Protein AF-A0ABD4KVD5-F1 (afdb_monomer_lite)

pLDDT: mean 75.32, std 21.16, range [36.69, 98.0]

Secondary structure (DSSP, 8-state):
-HHHHHHHHHHHHH---------------------SSPPPPHHHHHHHHHHH-HHHHHHTTEEE-GGG-EEETTT--EEE-TTHHHHHHHHHHHH-TT-----

Organism: Vibrio anguillarum (NCBI:txid55601)

Sequence (103 aa):
LLAEVNRLRADLINAEVPIQLYNKGVPSSESVALPEKVIYTGSEINALKSAIEPNYLKLKGLIIGQHGRIEDLNNGEVVFKPGFVQAIEKTLDVYGEDDQWPI

InterPro domains:
  IPR048061 GmtX-like [NF040692] (3-93)

Foldseek 3Di:
DVVVVVVVVVCVVPPPPPPPPPPPPDPPPPPVPPPDADADDPVRLVVLCLVQPQVNQVVVQWHQDPQRFIARNPPRHTPGDRCSNVVSVVSCVSHPPPDDDDD

Structure (mmCIF, N/CA/C/O backbone):
data_AF-A0ABD4KVD5-F1
#
_entry.id   AF-A0ABD4KVD5-F1
#
loop_
_atom_site.group_PDB
_atom_site.id
_atom_site.type_symbol
_atom_site.label_atom_id
_atom_site.label_alt_id
_atom_site.label_comp_id
_atom_site.label_asym_id
_atom_site.label_entity_id
_atom_site.label_seq_id
_atom_site.pdbx_PDB_ins_code
_atom_site.Cartn_x
_atom_site.Cartn_y
_atom_site.Cartn_z
_atom_site.occupancy
_atom_site.B_iso_or_equiv
_atom_site.auth_seq_id
_atom_site.auth_comp_id
_atom_site.auth_asym_id
_atom_site.auth_atom_id
_atom_site.pdbx_PDB_model_num
ATOM 1 N N . LEU A 1 1 ? 5.894 -73.246 -15.976 1.00 61.47 1 LEU A N 1
ATOM 2 C CA . LEU A 1 1 ? 6.767 -72.410 -15.116 1.00 61.47 1 LEU A CA 1
ATOM 3 C C . LEU A 1 1 ? 7.976 -71.858 -15.880 1.00 61.47 1 LEU A C 1
ATOM 5 O O . LEU A 1 1 ? 8.077 -70.646 -15.960 1.00 61.47 1 LEU A O 1
ATOM 9 N N . LEU A 1 2 ? 8.824 -72.676 -16.526 1.00 55.78 2 LEU A N 1
ATOM 10 C CA . LEU A 1 2 ? 9.979 -72.162 -17.301 1.00 55.78 2 LEU A CA 1
ATOM 11 C C . LEU A 1 2 ? 9.592 -71.310 -18.533 1.00 55.78 2 LEU A C 1
ATOM 13 O O . LEU A 1 2 ? 10.240 -70.311 -18.828 1.00 55.78 2 LEU A O 1
ATOM 17 N N . ALA A 1 3 ? 8.515 -71.683 -19.232 1.00 58.69 3 ALA A N 1
ATOM 18 C CA . ALA A 1 3 ? 8.030 -70.955 -20.410 1.00 58.69 3 ALA A CA 1
ATOM 19 C C . ALA A 1 3 ? 7.473 -69.557 -20.074 1.00 58.69 3 ALA A C 1
ATOM 21 O O . ALA A 1 3 ? 7.622 -68.633 -20.867 1.00 58.69 3 ALA A O 1
ATOM 22 N N . GLU A 1 4 ? 6.898 -69.393 -18.878 1.00 56.47 4 GLU A N 1
ATOM 23 C CA . GLU A 1 4 ? 6.340 -68.121 -18.398 1.00 56.47 4 GLU A CA 1
ATOM 24 C C . GLU A 1 4 ? 7.455 -67.110 -18.101 1.00 56.47 4 GLU A C 1
ATOM 26 O O . GLU A 1 4 ? 7.393 -65.954 -18.510 1.00 56.47 4 GLU A O 1
ATOM 31 N N . VAL A 1 5 ? 8.539 -67.579 -17.470 1.00 59.94 5 VAL A N 1
ATOM 32 C CA . VAL A 1 5 ? 9.728 -66.763 -17.173 1.00 59.94 5 VAL A CA 1
ATOM 33 C C . VAL A 1 5 ? 10.419 -66.295 -18.458 1.00 59.94 5 VAL A C 1
ATOM 35 O O . VAL A 1 5 ? 10.892 -65.161 -18.527 1.00 59.94 5 VAL A O 1
ATOM 38 N N . ASN A 1 6 ? 10.444 -67.136 -19.496 1.00 59.41 6 ASN A N 1
ATOM 39 C CA . ASN A 1 6 ? 11.032 -66.769 -20.786 1.00 59.41 6 ASN A CA 1
ATOM 40 C C . ASN A 1 6 ? 10.163 -65.778 -21.575 1.00 59.41 6 ASN A C 1
ATOM 42 O O . ASN A 1 6 ? 10.713 -64.903 -22.239 1.00 59.41 6 ASN A O 1
ATOM 46 N N . ARG A 1 7 ? 8.830 -65.862 -21.462 1.00 59.09 7 ARG A N 1
ATOM 47 C CA . ARG A 1 7 ? 7.904 -64.883 -22.055 1.00 59.09 7 ARG A CA 1
ATOM 48 C C . ARG A 1 7 ? 8.037 -63.504 -21.413 1.00 59.09 7 ARG A C 1
ATOM 50 O O . ARG A 1 7 ? 8.236 -62.528 -22.124 1.00 59.09 7 ARG A O 1
ATOM 57 N N . LEU A 1 8 ? 8.060 -63.445 -20.080 1.00 60.00 8 LEU A N 1
ATOM 58 C CA . LEU A 1 8 ? 8.236 -62.193 -19.334 1.00 60.00 8 LEU A CA 1
ATOM 59 C C . LEU A 1 8 ? 9.569 -61.498 -19.662 1.00 60.00 8 LEU A C 1
ATOM 61 O O . LEU A 1 8 ? 9.623 -60.275 -19.749 1.00 60.00 8 LEU A O 1
ATOM 65 N N . ARG A 1 9 ? 10.647 -62.264 -19.895 1.00 59.12 9 ARG A N 1
ATOM 66 C CA . ARG A 1 9 ? 11.927 -61.699 -20.359 1.00 59.12 9 ARG A CA 1
ATOM 67 C C . ARG A 1 9 ? 11.848 -61.120 -21.771 1.00 59.12 9 ARG A C 1
ATOM 69 O O . ARG A 1 9 ? 12.475 -60.097 -22.017 1.00 59.12 9 ARG A O 1
ATOM 76 N N . ALA A 1 10 ? 11.118 -61.761 -22.682 1.00 59.28 10 ALA A N 1
ATOM 77 C CA . ALA A 1 10 ? 10.959 -61.271 -24.050 1.00 59.28 10 ALA A CA 1
ATOM 78 C C . ALA A 1 10 ? 10.124 -59.978 -24.099 1.00 59.28 10 ALA A C 1
ATOM 80 O O . ALA A 1 10 ? 10.480 -59.051 -24.825 1.00 59.28 10 ALA A O 1
ATOM 81 N N . ASP A 1 11 ? 9.084 -59.881 -23.268 1.00 59.94 11 ASP A N 1
ATOM 82 C CA . ASP A 1 11 ? 8.247 -58.681 -23.170 1.00 59.94 11 ASP A CA 1
ATOM 83 C C . ASP A 1 11 ? 9.010 -57.496 -22.547 1.00 59.94 11 ASP A C 1
ATOM 85 O O . ASP A 1 11 ? 8.833 -56.365 -22.987 1.00 59.94 11 ASP A O 1
ATOM 89 N N . LEU A 1 12 ? 9.934 -57.734 -21.600 1.00 59.03 12 LEU A N 1
ATOM 90 C CA . LEU A 1 12 ? 10.815 -56.683 -21.059 1.00 59.03 12 LEU A CA 1
ATOM 91 C C . LEU A 1 12 ? 11.829 -56.135 -22.078 1.00 59.03 12 LEU A C 1
ATOM 93 O O . LEU A 1 12 ? 12.252 -54.992 -21.942 1.00 59.03 12 LEU A O 1
ATOM 97 N N . ILE A 1 13 ? 12.256 -56.944 -23.053 1.00 58.84 13 ILE A N 1
ATOM 98 C CA . ILE A 1 13 ? 13.236 -56.528 -24.072 1.00 58.84 13 ILE A CA 1
ATOM 99 C C . ILE A 1 13 ? 12.557 -55.727 -25.191 1.00 58.84 13 ILE A C 1
ATOM 101 O O . ILE A 1 13 ? 13.155 -54.795 -25.718 1.00 58.84 13 ILE A O 1
ATOM 105 N N . ASN A 1 14 ? 11.312 -56.073 -25.534 1.00 58.78 14 ASN A N 1
ATOM 106 C CA . ASN A 1 14 ? 10.538 -55.411 -26.591 1.00 58.78 14 ASN A CA 1
ATOM 107 C C . ASN A 1 14 ? 9.680 -54.244 -26.094 1.00 58.78 14 ASN A C 1
ATOM 109 O O . ASN A 1 14 ? 9.118 -53.511 -26.907 1.00 58.78 14 ASN A O 1
ATOM 113 N N . ALA A 1 15 ? 9.543 -54.066 -24.780 1.00 57.09 15 ALA A N 1
ATOM 114 C CA . ALA A 1 15 ? 8.941 -52.869 -24.231 1.00 57.09 15 ALA A CA 1
ATOM 115 C C . ALA A 1 15 ? 9.909 -51.701 -24.461 1.00 57.09 15 ALA A C 1
ATOM 117 O O . ALA A 1 15 ? 10.780 -51.423 -23.639 1.00 57.09 15 ALA A O 1
ATOM 118 N N . GLU A 1 16 ? 9.742 -51.012 -25.592 1.00 56.59 16 GLU A N 1
ATOM 119 C CA . GLU A 1 16 ? 10.208 -49.644 -25.821 1.00 56.59 16 GLU A CA 1
ATOM 120 C C . GLU A 1 16 ? 9.528 -48.713 -24.805 1.00 56.59 16 GLU A C 1
ATOM 122 O O . GLU A 1 16 ? 8.684 -47.881 -25.126 1.00 56.59 16 GLU A O 1
ATOM 127 N N . VAL A 1 17 ? 9.856 -48.879 -23.527 1.00 55.22 17 VAL A N 1
ATOM 128 C CA . VAL A 1 17 ? 9.633 -47.847 -22.534 1.00 55.22 17 VAL A CA 1
ATOM 129 C C . VAL A 1 17 ? 10.786 -46.882 -22.756 1.00 55.22 17 VAL A C 1
ATOM 131 O O . VAL A 1 17 ? 11.932 -47.272 -22.513 1.00 55.22 17 VAL A O 1
ATOM 134 N N . PRO A 1 18 ? 10.551 -45.654 -23.247 1.00 45.38 18 PRO A N 1
ATOM 135 C CA . PRO A 1 18 ? 11.605 -44.663 -23.288 1.00 45.38 18 PRO A CA 1
ATOM 136 C C . PRO A 1 18 ? 12.080 -44.473 -21.851 1.00 45.38 18 PRO A C 1
ATOM 138 O O . PRO A 1 18 ? 11.386 -43.890 -21.016 1.00 45.38 18 PRO A O 1
ATOM 141 N N . ILE A 1 19 ? 13.255 -45.020 -21.544 1.00 48.41 19 ILE A N 1
ATOM 142 C CA . ILE A 1 19 ? 13.961 -44.697 -20.318 1.00 48.41 19 ILE A CA 1
ATOM 143 C C . ILE A 1 19 ? 14.263 -43.213 -20.466 1.00 48.41 19 ILE A C 1
ATOM 145 O O . ILE A 1 19 ? 15.174 -42.828 -21.199 1.00 48.41 19 ILE A O 1
ATOM 1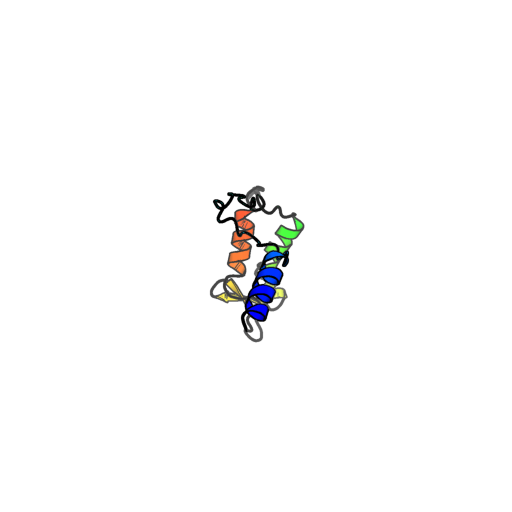49 N N . GLN A 1 20 ? 13.467 -42.370 -19.810 1.00 52.81 20 GLN A N 1
ATOM 150 C CA . GLN A 1 20 ? 13.871 -41.001 -19.557 1.00 52.81 20 GLN A CA 1
ATOM 151 C C . GLN A 1 20 ? 15.080 -41.101 -18.634 1.00 52.81 20 GLN A C 1
ATOM 153 O O . GLN A 1 20 ? 14.954 -41.155 -17.410 1.00 52.81 20 GLN A O 1
ATOM 158 N N . LEU A 1 21 ? 16.265 -41.212 -19.237 1.00 44.22 21 LEU A N 1
ATOM 159 C CA . LEU A 1 21 ? 17.505 -40.924 -18.554 1.00 44.22 21 LEU A CA 1
ATOM 160 C C . LEU A 1 21 ? 17.368 -39.476 -18.095 1.00 44.22 21 LEU A C 1
ATOM 162 O O . LEU A 1 21 ? 17.580 -38.545 -18.869 1.00 44.22 21 LEU A O 1
ATOM 166 N N . TYR A 1 22 ? 17.007 -39.291 -16.826 1.00 41.06 22 TYR A N 1
ATOM 167 C CA . TYR A 1 22 ? 17.363 -38.085 -16.106 1.00 41.06 22 TYR A CA 1
ATOM 168 C C . TYR A 1 22 ? 18.881 -38.037 -16.132 1.00 41.06 22 TYR A C 1
ATOM 170 O O . TYR 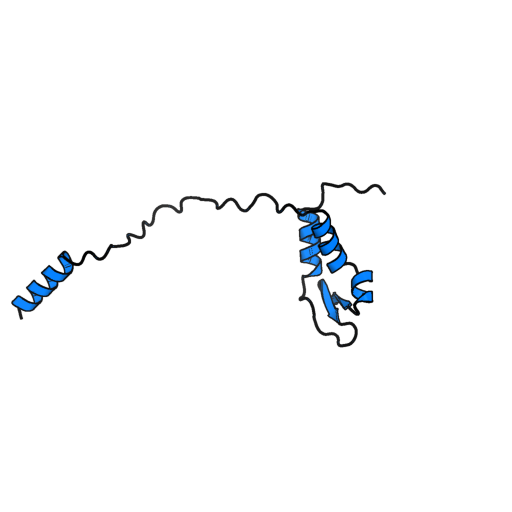A 1 22 ? 19.569 -38.613 -15.287 1.00 41.06 22 TYR A O 1
ATOM 178 N N . ASN A 1 23 ? 19.401 -37.393 -17.172 1.00 43.97 23 ASN A N 1
ATOM 179 C CA . ASN A 1 23 ? 20.772 -36.967 -17.220 1.00 43.97 23 ASN A CA 1
ATOM 180 C C . ASN A 1 23 ? 20.931 -36.099 -15.975 1.00 43.97 23 ASN A C 1
ATOM 182 O O . ASN A 1 23 ? 20.456 -34.967 -15.925 1.00 43.97 23 ASN A O 1
ATOM 186 N N . LYS A 1 24 ? 21.615 -36.627 -14.958 1.00 46.19 24 LYS A N 1
ATOM 187 C CA . LYS A 1 24 ? 22.233 -35.826 -13.901 1.00 46.19 24 LYS A CA 1
ATOM 188 C C . LYS A 1 24 ? 23.436 -35.100 -14.517 1.00 46.19 24 LYS A C 1
ATOM 190 O O . LYS A 1 24 ? 24.562 -35.205 -14.044 1.00 46.19 24 LYS A O 1
ATOM 195 N N . GLY A 1 25 ? 23.185 -34.445 -15.650 1.00 40.88 25 GLY A N 1
ATOM 196 C CA . GLY A 1 25 ? 24.051 -33.451 -16.222 1.00 40.88 25 GLY A CA 1
ATOM 197 C C . GLY A 1 25 ? 24.069 -32.310 -15.228 1.00 40.88 25 GLY A C 1
ATOM 198 O O . GLY A 1 25 ? 23.033 -31.946 -14.670 1.00 40.88 25 GLY A O 1
ATOM 199 N N . VAL A 1 26 ? 25.280 -31.838 -14.957 1.00 53.16 26 VAL A N 1
ATOM 200 C CA . VAL A 1 26 ? 25.595 -30.513 -14.423 1.00 53.16 26 VAL A CA 1
ATOM 201 C C . VAL A 1 26 ? 24.407 -29.581 -14.654 1.00 53.16 26 VAL A C 1
ATOM 203 O O . VAL A 1 26 ? 23.976 -29.525 -15.807 1.00 53.16 26 VAL A O 1
ATOM 206 N N . PRO A 1 27 ? 23.853 -28.902 -13.629 1.00 46.03 27 PRO A N 1
ATOM 207 C CA . PRO A 1 27 ? 22.819 -27.918 -13.887 1.00 46.03 27 PRO A CA 1
ATOM 208 C C . PRO A 1 27 ? 23.438 -26.957 -14.887 1.00 46.03 27 PRO A C 1
ATOM 210 O O . PRO A 1 27 ? 24.392 -26.248 -14.565 1.00 46.03 27 PRO A O 1
ATOM 213 N N . SER A 1 28 ? 22.991 -27.043 -16.138 1.00 49.66 28 SER A N 1
ATOM 214 C CA . SER A 1 28 ? 23.298 -26.049 -17.133 1.00 49.66 28 SER A CA 1
ATOM 215 C C . SER A 1 28 ? 22.812 -24.782 -16.477 1.00 49.66 28 SER A C 1
ATOM 217 O O . SER A 1 28 ? 21.621 -24.645 -16.190 1.00 49.66 28 SER A O 1
ATOM 219 N N . SER A 1 29 ? 23.760 -23.920 -16.134 1.00 54.84 29 SER A N 1
ATOM 220 C CA . SER A 1 29 ? 23.513 -22.551 -15.735 1.00 54.84 29 SER A CA 1
ATOM 221 C C . SER A 1 29 ? 22.916 -21.819 -16.936 1.00 54.84 29 SER A C 1
ATOM 223 O O . SER A 1 29 ? 23.477 -20.854 -17.435 1.00 54.84 29 SER A O 1
ATOM 225 N N . GLU A 1 30 ? 21.760 -22.267 -17.415 1.00 51.88 30 GLU A N 1
ATOM 226 C CA . GLU A 1 30 ? 20.734 -21.368 -17.882 1.00 51.88 30 GLU A CA 1
ATOM 227 C C . GLU A 1 30 ? 20.285 -20.655 -16.613 1.00 51.88 30 GLU A C 1
ATOM 229 O O . GLU A 1 30 ? 19.294 -20.989 -15.965 1.00 51.88 30 GLU A O 1
ATOM 234 N N . SER A 1 31 ? 21.101 -19.684 -16.200 1.00 52.81 31 SER A N 1
ATOM 235 C CA . SER A 1 31 ? 20.577 -18.512 -15.540 1.00 52.81 31 SER A CA 1
ATOM 236 C C . SER A 1 31 ? 19.463 -18.039 -16.457 1.00 52.81 31 SER A C 1
ATOM 238 O O . SER A 1 31 ? 19.731 -17.398 -17.473 1.00 52.81 31 SER A O 1
ATOM 240 N N . VAL A 1 32 ? 18.229 -18.452 -16.162 1.00 54.41 32 VAL A N 1
ATOM 241 C CA . VAL A 1 32 ? 17.036 -17.785 -16.658 1.00 54.41 32 VAL A CA 1
ATOM 242 C C . VAL A 1 32 ? 17.316 -16.336 -16.328 1.00 54.41 32 VAL A C 1
ATOM 244 O O . VAL A 1 32 ? 17.379 -15.989 -15.147 1.00 54.41 32 VAL A O 1
ATOM 247 N N . ALA A 1 33 ? 17.671 -15.553 -17.346 1.00 58.12 33 ALA A N 1
ATOM 248 C CA . ALA A 1 33 ? 17.979 -14.154 -17.170 1.00 58.12 33 ALA A CA 1
ATOM 249 C C . ALA A 1 33 ? 16.713 -13.574 -16.554 1.00 58.12 33 ALA A C 1
ATOM 251 O O . ALA A 1 33 ? 15.673 -13.501 -17.211 1.00 58.12 33 ALA A O 1
ATOM 252 N N . LEU A 1 34 ? 16.765 -13.309 -15.246 1.00 58.22 34 LEU A N 1
ATOM 253 C CA . LEU A 1 34 ? 15.694 -12.598 -14.579 1.00 58.22 34 LEU A CA 1
ATOM 254 C C . LEU A 1 34 ? 15.543 -11.313 -15.385 1.00 58.22 34 LEU A C 1
ATOM 256 O O . LEU A 1 34 ? 16.576 -10.700 -15.671 1.00 58.22 34 LEU A O 1
ATOM 260 N N . PRO A 1 35 ? 14.324 -10.963 -15.829 1.00 57.94 35 PRO A N 1
ATOM 261 C CA . PRO A 1 35 ? 14.135 -9.807 -16.685 1.00 57.94 35 PRO A CA 1
ATOM 262 C C . PRO A 1 35 ? 14.888 -8.621 -16.086 1.00 57.94 35 PRO A C 1
ATOM 264 O O . PRO A 1 35 ? 14.670 -8.259 -14.926 1.00 57.94 35 PRO A O 1
ATOM 267 N N . GLU A 1 36 ? 15.839 -8.094 -16.862 1.00 67.50 36 GLU A N 1
ATOM 268 C CA . GLU A 1 36 ? 16.576 -6.887 -16.521 1.00 67.50 36 GLU A CA 1
ATOM 269 C C . GLU A 1 36 ? 15.546 -5.789 -16.315 1.00 67.50 36 GLU A C 1
ATOM 271 O O . GLU A 1 36 ? 14.859 -5.407 -17.253 1.00 67.50 36 GLU A O 1
ATOM 276 N N . LYS A 1 37 ? 15.427 -5.347 -15.064 1.00 69.19 37 LYS A N 1
ATOM 277 C CA . LYS A 1 37 ? 14.706 -4.160 -14.608 1.00 69.19 37 LYS A CA 1
ATOM 278 C C . LYS A 1 37 ? 13.274 -4.014 -15.186 1.00 69.19 37 LYS A C 1
ATOM 280 O O . LYS A 1 37 ? 13.081 -3.586 -16.316 1.00 69.19 37 LYS A O 1
ATOM 285 N N . VAL A 1 38 ? 12.237 -4.286 -14.384 1.00 77.19 38 VAL A N 1
ATOM 286 C CA . VAL A 1 38 ? 10.841 -3.969 -14.757 1.00 77.19 38 VAL A CA 1
ATOM 287 C C . VAL A 1 38 ? 10.718 -2.484 -15.131 1.00 77.19 38 VAL A C 1
ATOM 289 O O . VAL A 1 38 ? 10.990 -1.611 -14.310 1.00 77.19 38 VAL A O 1
ATOM 292 N N . ILE A 1 39 ? 10.314 -2.194 -16.370 1.00 83.50 39 ILE A N 1
ATOM 293 C CA . ILE A 1 39 ? 10.085 -0.824 -16.845 1.00 83.50 39 ILE A CA 1
ATOM 294 C C . ILE A 1 39 ? 8.614 -0.484 -16.623 1.00 83.50 39 ILE A C 1
ATOM 296 O O . ILE A 1 39 ? 7.742 -1.105 -17.227 1.00 83.50 39 ILE A O 1
ATOM 300 N N . TYR A 1 40 ? 8.350 0.517 -15.786 1.00 85.69 40 TYR A N 1
ATOM 301 C CA . TYR A 1 40 ? 7.011 1.066 -15.596 1.00 85.69 40 TYR A CA 1
ATOM 302 C C . TYR A 1 40 ? 6.788 2.269 -16.507 1.00 85.69 40 TYR A C 1
ATOM 304 O O . TYR A 1 40 ? 7.646 3.136 -16.666 1.00 85.69 40 TYR A O 1
ATOM 312 N N . THR A 1 41 ? 5.592 2.361 -17.065 1.00 91.00 41 THR A N 1
ATOM 313 C CA . THR A 1 41 ? 5.072 3.585 -17.665 1.00 91.00 41 THR A CA 1
ATOM 314 C C . THR A 1 41 ? 4.791 4.632 -16.584 1.00 91.00 41 THR A C 1
ATOM 316 O O . THR A 1 41 ? 4.523 4.312 -15.423 1.00 91.00 41 THR A O 1
ATOM 319 N N . GLY A 1 42 ? 4.761 5.913 -16.966 1.00 90.50 42 GLY A N 1
ATOM 320 C CA . GLY A 1 42 ? 4.399 6.989 -16.036 1.00 90.50 42 GLY A CA 1
ATOM 321 C C . GLY A 1 42 ? 3.010 6.803 -15.406 1.00 90.50 42 GLY A C 1
ATOM 322 O O . GLY A 1 42 ? 2.808 7.123 -14.237 1.00 90.50 42 GLY A O 1
ATOM 323 N N . SER A 1 43 ? 2.055 6.224 -16.143 1.00 94.06 43 SER A N 1
ATOM 324 C CA . SER A 1 43 ? 0.724 5.898 -15.619 1.00 94.06 43 SER A CA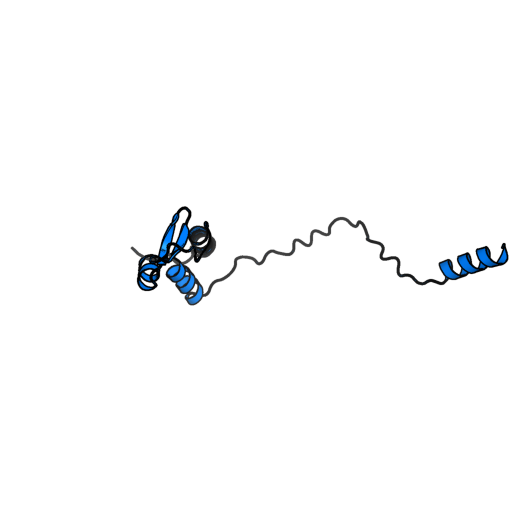 1
ATOM 325 C C . SER A 1 43 ? 0.762 4.814 -14.541 1.00 94.06 43 SER A C 1
ATOM 327 O O . SER A 1 43 ? 0.047 4.935 -13.550 1.00 94.06 43 SER A O 1
ATOM 329 N N . GLU A 1 44 ? 1.605 3.792 -14.694 1.00 93.31 44 GLU A N 1
ATOM 330 C CA . GLU A 1 44 ? 1.782 2.743 -13.681 1.00 93.31 44 GLU A CA 1
ATOM 331 C C . GLU A 1 44 ? 2.464 3.291 -12.425 1.00 93.31 44 GLU A C 1
ATOM 333 O O . GLU A 1 44 ? 2.000 3.025 -11.318 1.00 93.31 44 GLU A O 1
ATOM 338 N N . ILE A 1 45 ? 3.490 4.135 -12.584 1.00 93.56 45 ILE A N 1
ATOM 339 C CA . ILE A 1 45 ? 4.132 4.837 -11.461 1.00 93.56 45 ILE A CA 1
ATOM 340 C C . ILE A 1 45 ? 3.102 5.681 -10.704 1.00 93.56 45 ILE A C 1
ATOM 342 O O . ILE A 1 45 ? 3.030 5.623 -9.477 1.00 93.56 45 ILE A O 1
ATOM 346 N N . ASN A 1 46 ? 2.274 6.443 -11.420 1.00 93.50 46 ASN A N 1
ATOM 347 C CA . ASN A 1 46 ? 1.239 7.267 -10.800 1.00 93.50 46 ASN A CA 1
ATOM 348 C C . ASN A 1 46 ? 0.178 6.417 -10.094 1.00 93.50 46 ASN A C 1
ATOM 350 O O . ASN A 1 46 ? -0.224 6.756 -8.985 1.00 93.50 46 ASN A O 1
ATOM 354 N N . ALA A 1 47 ? -0.237 5.294 -10.684 1.00 94.31 47 ALA A N 1
ATOM 355 C CA . ALA A 1 47 ? -1.181 4.378 -10.054 1.00 94.31 47 ALA A CA 1
ATOM 356 C C . ALA A 1 47 ? -0.620 3.788 -8.750 1.00 94.31 47 ALA A C 1
ATOM 358 O O . ALA A 1 47 ? -1.321 3.762 -7.739 1.00 94.31 47 ALA A O 1
ATOM 359 N N . LEU A 1 48 ? 0.651 3.374 -8.750 1.00 94.69 48 LEU A N 1
ATOM 360 C CA . LEU A 1 48 ? 1.345 2.881 -7.560 1.00 94.69 48 LEU A CA 1
ATOM 361 C C . LEU A 1 48 ? 1.447 3.964 -6.477 1.00 94.69 48 LEU A C 1
ATOM 363 O O . LEU A 1 48 ? 1.129 3.695 -5.320 1.00 94.69 48 LEU A O 1
ATOM 367 N N . LYS A 1 49 ? 1.805 5.201 -6.848 1.00 94.38 49 LYS A N 1
ATOM 368 C CA . LYS A 1 49 ? 1.834 6.346 -5.922 1.00 94.38 49 LYS A CA 1
ATOM 369 C C . LYS A 1 49 ? 0.457 6.611 -5.313 1.00 94.38 49 LYS A C 1
ATOM 371 O O . LYS A 1 49 ? 0.336 6.689 -4.094 1.00 94.38 49 LYS A O 1
ATOM 376 N N . SER A 1 50 ? -0.592 6.682 -6.133 1.00 93.69 50 SER A N 1
ATOM 377 C CA . SER A 1 50 ? -1.963 6.903 -5.656 1.00 93.69 50 SER A CA 1
ATOM 378 C C . SER A 1 50 ? -2.480 5.764 -4.773 1.00 93.69 50 SER A C 1
ATOM 380 O O . SER A 1 50 ? -3.266 6.016 -3.863 1.00 93.69 50 SER A O 1
ATOM 382 N N . ALA A 1 51 ? -2.029 4.524 -4.991 1.00 94.50 51 ALA A N 1
ATOM 383 C CA . ALA A 1 51 ? -2.425 3.370 -4.181 1.00 94.50 51 ALA A CA 1
ATOM 384 C C . ALA A 1 51 ? -1.948 3.449 -2.718 1.00 94.50 51 ALA A C 1
ATOM 386 O O . ALA A 1 51 ? -2.546 2.808 -1.853 1.00 94.50 51 ALA A O 1
ATOM 387 N N . ILE A 1 52 ? -0.903 4.234 -2.434 1.00 95.69 52 ILE A N 1
ATOM 388 C CA . ILE A 1 52 ? -0.374 4.453 -1.078 1.00 95.69 52 ILE A CA 1
ATOM 389 C C . ILE A 1 52 ? -0.504 5.903 -0.603 1.00 95.69 52 ILE A C 1
ATOM 391 O O . ILE A 1 52 ? -0.098 6.221 0.513 1.00 95.69 52 ILE A O 1
ATOM 395 N N . GLU A 1 53 ? -1.069 6.795 -1.420 1.00 95.56 53 GLU A N 1
ATOM 396 C CA . GLU A 1 53 ? -1.184 8.209 -1.083 1.00 95.56 53 GLU A CA 1
ATOM 397 C C . GLU A 1 53 ? -2.176 8.405 0.083 1.00 95.56 53 GLU A C 1
ATOM 399 O O . GLU A 1 53 ? -3.369 8.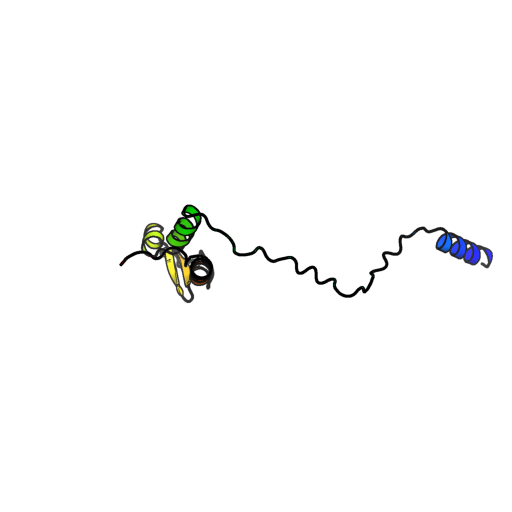112 -0.061 1.00 95.56 53 GLU A O 1
ATOM 404 N N . PRO A 1 54 ? -1.748 8.962 1.235 1.00 92.94 54 PRO A N 1
ATOM 405 C CA . PRO A 1 54 ? -2.597 9.047 2.424 1.00 92.94 54 PRO A CA 1
ATOM 406 C C . PRO A 1 54 ? -3.895 9.833 2.213 1.00 92.94 54 PRO A C 1
ATOM 408 O O . PRO A 1 54 ? -4.923 9.503 2.801 1.00 92.94 54 PRO A O 1
ATOM 411 N N . ASN A 1 55 ? -3.863 10.879 1.386 1.00 94.81 55 ASN A N 1
ATOM 412 C CA . ASN A 1 55 ? -5.046 11.688 1.097 1.00 94.81 55 ASN A CA 1
ATOM 413 C C . ASN A 1 55 ? -6.041 10.921 0.224 1.00 94.81 55 ASN A C 1
ATOM 415 O O . ASN A 1 55 ? -7.236 10.920 0.519 1.00 94.81 55 ASN A O 1
ATOM 419 N N . TYR A 1 56 ? -5.550 10.221 -0.803 1.00 94.69 56 TYR A N 1
ATOM 420 C CA . TYR A 1 56 ? -6.386 9.394 -1.667 1.00 94.69 56 TYR A CA 1
ATOM 421 C C . TYR A 1 56 ? -7.035 8.248 -0.885 1.00 94.69 56 TYR A C 1
ATOM 423 O O . TYR A 1 56 ? -8.239 8.025 -1.000 1.00 94.69 56 TYR A O 1
ATOM 431 N N . LEU A 1 57 ? -6.270 7.586 -0.013 1.00 95.38 57 LEU A N 1
ATOM 432 C CA . LEU A 1 57 ? -6.780 6.548 0.881 1.00 95.38 57 LEU A CA 1
ATOM 433 C C . LEU A 1 57 ? -7.885 7.085 1.800 1.00 95.38 57 LEU A C 1
ATOM 435 O O . LEU A 1 57 ? -8.967 6.504 1.849 1.00 95.38 57 LEU A O 1
ATOM 439 N N . LYS A 1 58 ? -7.685 8.246 2.435 1.00 95.31 58 LYS A N 1
ATOM 440 C CA . LYS A 1 58 ? -8.711 8.873 3.289 1.00 95.31 58 LYS A CA 1
ATOM 441 C C . LYS A 1 58 ? -10.001 9.188 2.534 1.00 95.31 58 LYS A C 1
ATOM 443 O O . LYS A 1 58 ? -11.081 8.952 3.067 1.00 95.31 58 LYS A O 1
ATOM 448 N N . LEU A 1 59 ? -9.910 9.671 1.291 1.00 95.56 59 LEU A N 1
ATOM 449 C CA . LEU A 1 59 ? -11.085 9.908 0.436 1.00 95.56 59 LEU A CA 1
ATOM 450 C C . LEU A 1 59 ? -11.862 8.620 0.128 1.00 95.56 59 LEU A C 1
ATOM 452 O O . LEU A 1 59 ? -13.053 8.676 -0.172 1.00 95.56 59 LEU A O 1
ATOM 456 N N . LYS A 1 60 ? -11.199 7.463 0.201 1.00 94.69 60 LYS A N 1
ATOM 457 C CA . LYS A 1 60 ? -11.801 6.134 0.047 1.00 94.69 60 LYS A CA 1
ATOM 458 C C . LYS A 1 60 ? -12.225 5.500 1.373 1.00 94.69 60 LYS A C 1
ATOM 460 O O . LYS A 1 60 ? -12.660 4.357 1.362 1.00 94.69 60 LYS A O 1
ATOM 465 N N . GLY A 1 61 ? -12.116 6.217 2.494 1.00 96.88 61 GLY A N 1
ATOM 466 C CA . GLY A 1 61 ? -12.384 5.658 3.818 1.00 96.88 61 GLY A CA 1
ATOM 467 C C . GLY A 1 61 ? -11.335 4.636 4.255 1.00 96.88 61 GLY A C 1
ATOM 468 O O . GLY A 1 61 ? -11.652 3.746 5.030 1.00 96.88 61 GLY A O 1
ATOM 469 N N . LEU A 1 62 ? -10.102 4.743 3.756 1.00 97.56 62 LEU A N 1
ATOM 470 C CA . LEU A 1 62 ? -8.988 3.857 4.082 1.00 97.56 62 LEU A CA 1
ATOM 471 C C . LEU A 1 62 ? -7.903 4.603 4.864 1.00 97.56 62 LEU A C 1
ATOM 473 O O . LEU A 1 62 ? -7.692 5.806 4.682 1.00 97.56 62 LEU A O 1
ATOM 477 N N . ILE A 1 63 ? -7.171 3.874 5.703 1.00 97.00 63 ILE A N 1
ATOM 478 C CA . ILE A 1 63 ? -6.013 4.382 6.444 1.00 97.00 63 ILE A CA 1
ATOM 479 C C . ILE A 1 63 ? -4.821 3.437 6.352 1.00 97.00 63 ILE A C 1
ATOM 481 O O . ILE A 1 63 ? -4.966 2.229 6.181 1.00 97.00 63 ILE A O 1
ATOM 485 N N . ILE A 1 64 ? -3.624 4.002 6.511 1.00 96.81 64 ILE A N 1
ATOM 486 C CA . ILE A 1 64 ? -2.395 3.226 6.663 1.00 96.81 64 ILE A CA 1
ATOM 487 C C . ILE A 1 64 ? -2.267 2.829 8.135 1.00 96.81 64 ILE A C 1
ATOM 489 O O . ILE A 1 64 ? -2.134 3.682 9.013 1.00 96.81 64 ILE A O 1
ATOM 493 N N . GLY A 1 65 ? -2.321 1.527 8.390 1.00 94.75 65 GLY A N 1
ATOM 494 C CA . GLY A 1 65 ? -2.147 0.921 9.701 1.00 94.75 65 GLY A CA 1
ATOM 495 C C . GLY A 1 65 ? -0.694 0.547 9.997 1.00 94.75 65 GLY A C 1
ATOM 496 O O . GLY A 1 65 ? 0.250 0.898 9.282 1.00 94.75 65 GLY A O 1
ATOM 497 N N . GLN A 1 66 ? -0.493 -0.221 11.069 1.00 94.06 66 GLN A N 1
ATOM 498 C CA . GLN A 1 66 ? 0.853 -0.643 11.460 1.00 94.06 66 GLN A CA 1
ATOM 499 C C . GLN A 1 66 ? 1.529 -1.520 10.401 1.00 94.06 66 GLN A C 1
ATOM 501 O O . GLN A 1 66 ? 0.892 -2.368 9.774 1.00 94.06 66 GLN A O 1
ATOM 506 N N . HIS A 1 67 ? 2.847 -1.351 10.258 1.00 94.00 67 HIS A N 1
ATOM 507 C CA . HIS A 1 67 ? 3.670 -2.062 9.275 1.00 94.00 67 HIS A CA 1
ATOM 508 C C . HIS A 1 67 ? 3.176 -1.883 7.829 1.00 94.00 67 HIS A C 1
ATOM 510 O O . HIS A 1 67 ? 3.276 -2.809 7.031 1.00 94.00 67 HIS A O 1
ATOM 516 N N . GLY A 1 68 ? 2.603 -0.718 7.494 1.00 94.31 68 GLY A N 1
ATOM 517 C CA . GLY A 1 68 ? 2.178 -0.388 6.128 1.00 94.31 68 GLY A CA 1
ATOM 518 C C . GLY A 1 68 ? 1.062 -1.269 5.570 1.00 94.31 68 GLY A C 1
ATOM 519 O O . GLY A 1 68 ? 0.975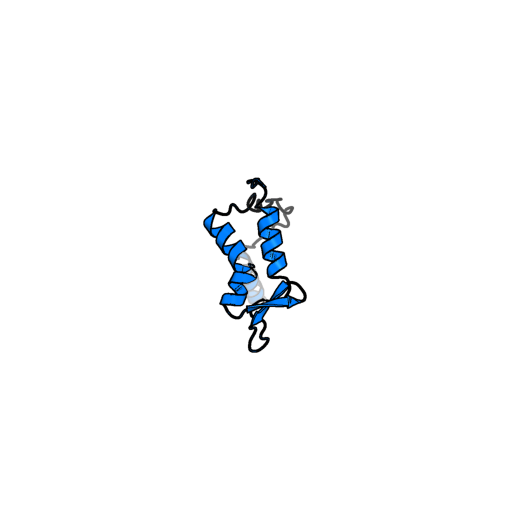 -1.452 4.358 1.00 94.31 68 GLY A O 1
ATOM 520 N N . ARG A 1 69 ? 0.230 -1.845 6.443 1.00 97.56 69 ARG A N 1
ATOM 521 C CA . ARG A 1 69 ? -1.050 -2.441 6.039 1.00 97.56 69 ARG A CA 1
ATOM 522 C C . ARG A 1 69 ? -2.067 -1.340 5.746 1.00 97.56 69 ARG A C 1
ATOM 524 O O . ARG A 1 69 ? -1.926 -0.234 6.262 1.00 97.56 69 ARG A O 1
ATOM 531 N N . ILE A 1 70 ? -3.101 -1.652 4.976 1.00 98.00 70 ILE A N 1
ATOM 532 C CA . ILE A 1 70 ? -4.221 -0.736 4.732 1.00 98.00 70 ILE A CA 1
ATOM 533 C C . ILE A 1 70 ? -5.463 -1.290 5.410 1.00 98.00 70 ILE A C 1
ATOM 535 O O . ILE A 1 70 ? -5.769 -2.475 5.262 1.00 98.00 70 ILE A O 1
ATOM 539 N N . GLU A 1 71 ? -6.164 -0.429 6.134 1.00 97.94 71 GLU A N 1
ATOM 540 C CA . GLU A 1 71 ? -7.380 -0.755 6.872 1.00 97.94 71 GLU A CA 1
ATOM 541 C C . GLU A 1 71 ? -8.542 0.119 6.400 1.00 97.94 71 GLU A C 1
ATOM 543 O O . GLU A 1 71 ? -8.338 1.282 6.042 1.00 97.94 71 GLU A O 1
ATOM 548 N N . ASP A 1 72 ? -9.756 -0.424 6.425 1.00 97.50 72 ASP A N 1
ATOM 549 C CA . ASP A 1 72 ? -10.975 0.374 6.327 1.00 97.50 72 ASP A CA 1
ATOM 550 C C . ASP A 1 72 ? -11.176 1.153 7.634 1.00 97.50 72 ASP A C 1
ATOM 552 O O . ASP A 1 72 ? -11.148 0.607 8.738 1.00 97.50 72 ASP A O 1
ATOM 556 N N . LEU A 1 73 ? -11.349 2.465 7.502 1.00 95.19 73 LEU A N 1
ATOM 557 C CA . LEU A 1 73 ? -11.458 3.404 8.611 1.00 95.19 73 LEU A CA 1
ATOM 558 C C . LEU A 1 73 ? -12.699 3.149 9.482 1.00 95.19 73 LEU A C 1
ATOM 560 O O . LEU A 1 73 ? -12.686 3.483 10.665 1.00 95.19 73 LEU A O 1
ATOM 564 N N . ASN A 1 74 ? -13.774 2.599 8.915 1.00 94.75 74 ASN A N 1
ATOM 565 C CA . ASN A 1 74 ? -15.064 2.449 9.583 1.00 94.75 74 ASN A CA 1
ATOM 566 C C . ASN A 1 74 ? -15.149 1.170 10.417 1.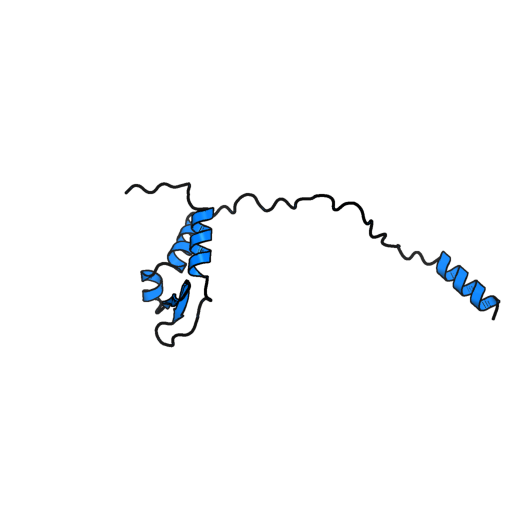00 94.75 74 ASN A C 1
ATOM 568 O O . ASN A 1 74 ? -15.775 1.179 11.476 1.00 94.75 74 ASN A O 1
ATOM 572 N N . ASN A 1 75 ? -14.563 0.069 9.940 1.00 95.50 75 ASN A N 1
ATOM 573 C CA . ASN A 1 75 ? -14.667 -1.241 10.595 1.00 95.50 75 ASN A CA 1
ATOM 574 C C . ASN A 1 75 ? -13.310 -1.824 11.048 1.00 95.50 75 ASN A C 1
ATOM 576 O O . ASN A 1 75 ? -13.300 -2.832 11.755 1.00 95.50 75 ASN A O 1
ATOM 580 N N . GLY A 1 76 ? -12.183 -1.198 10.688 1.00 94.06 76 GLY A N 1
ATOM 581 C CA . GLY A 1 76 ? -10.830 -1.669 11.007 1.00 94.06 76 GLY A CA 1
ATOM 582 C C . GLY A 1 76 ? -10.410 -2.929 10.242 1.00 94.06 76 GLY A C 1
ATOM 583 O O . GLY A 1 76 ? -9.429 -3.580 10.607 1.00 94.06 76 GLY A O 1
ATOM 584 N N . GLU A 1 77 ? -11.157 -3.317 9.207 1.00 97.12 77 GLU A N 1
ATOM 585 C CA . GLU A 1 77 ? -10.862 -4.485 8.388 1.00 97.12 77 GLU A CA 1
ATOM 586 C C . GLU A 1 77 ? -9.591 -4.257 7.574 1.00 97.12 77 GLU A C 1
ATOM 588 O O . GLU A 1 77 ? -9.410 -3.222 6.936 1.00 97.12 77 GLU A O 1
ATOM 593 N N . VAL A 1 78 ? -8.705 -5.251 7.566 1.00 97.38 78 VAL A N 1
ATOM 594 C CA . VAL A 1 78 ? -7.466 -5.197 6.788 1.00 97.38 78 VAL A CA 1
ATOM 595 C C . VAL A 1 78 ? -7.776 -5.455 5.313 1.00 97.38 78 VAL A C 1
ATOM 597 O O . VAL A 1 78 ? -7.999 -6.595 4.912 1.00 97.38 78 VAL A O 1
ATOM 600 N N . VAL A 1 79 ? -7.714 -4.400 4.502 1.00 97.19 79 VAL A N 1
ATOM 601 C CA . VAL A 1 79 ? -7.892 -4.448 3.041 1.00 97.19 79 VAL A CA 1
ATOM 602 C C . VAL A 1 79 ? -6.613 -4.930 2.356 1.00 97.19 79 VAL A C 1
ATOM 604 O O . VAL A 1 79 ? -6.653 -5.795 1.481 1.00 97.19 79 VAL A O 1
ATOM 607 N N . PHE A 1 80 ? -5.457 -4.423 2.795 1.00 97.56 80 PHE A N 1
ATOM 608 C CA . PHE A 1 80 ? -4.148 -4.887 2.335 1.00 97.56 80 PHE A CA 1
ATOM 609 C C . PHE A 1 80 ? -3.274 -5.282 3.518 1.00 97.56 80 PHE A C 1
ATOM 611 O O . PHE A 1 80 ? -3.190 -4.566 4.513 1.00 97.56 80 PHE A O 1
ATOM 618 N N . LYS A 1 81 ? -2.606 -6.432 3.399 1.00 97.38 81 LYS A N 1
ATOM 619 C CA . LYS A 1 81 ? -1.794 -7.030 4.466 1.00 97.38 81 LYS A CA 1
ATOM 620 C C . LYS A 1 81 ? -0.583 -6.157 4.852 1.00 97.38 81 LYS A C 1
ATOM 622 O O . LYS A 1 81 ? -0.143 -5.332 4.050 1.00 97.38 81 LYS A O 1
ATOM 627 N N . PRO A 1 82 ? -0.009 -6.365 6.056 1.00 97.94 82 PRO A N 1
ATOM 628 C CA . PRO A 1 82 ? 1.270 -5.766 6.442 1.00 97.94 82 PRO A CA 1
ATOM 629 C C . PRO A 1 82 ? 2.342 -5.931 5.364 1.00 97.94 82 PRO A C 1
ATOM 631 O O . PRO A 1 82 ? 2.467 -7.004 4.775 1.00 97.94 82 PRO A O 1
ATOM 634 N N . GLY A 1 83 ? 3.114 -4.871 5.129 1.00 96.06 83 GLY A N 1
ATOM 635 C CA . GLY A 1 83 ? 4.144 -4.808 4.097 1.00 96.06 83 GLY A CA 1
ATOM 636 C C . GLY A 1 83 ? 3.680 -4.223 2.762 1.00 96.06 83 GLY A C 1
ATOM 637 O O . GLY A 1 83 ? 4.525 -4.013 1.899 1.00 96.06 83 GLY A O 1
ATOM 638 N N . PHE A 1 84 ? 2.381 -3.959 2.566 1.00 97.44 84 PHE A N 1
ATOM 639 C CA . PHE A 1 84 ? 1.855 -3.457 1.291 1.00 97.44 84 PHE A CA 1
ATOM 640 C C . PHE A 1 84 ? 2.470 -2.114 0.890 1.00 97.44 84 PHE A C 1
ATOM 642 O O . PHE A 1 84 ? 3.037 -2.003 -0.196 1.00 97.44 84 PHE A O 1
ATOM 649 N N . VAL A 1 85 ? 2.420 -1.122 1.783 1.00 96.19 85 VAL A N 1
ATOM 650 C CA . VAL A 1 85 ? 2.994 0.204 1.513 1.00 96.19 85 VAL A CA 1
ATOM 651 C C . VAL A 1 85 ? 4.494 0.090 1.243 1.00 96.19 85 VAL A C 1
ATOM 653 O O . VAL A 1 85 ? 4.962 0.575 0.220 1.00 96.19 85 VAL A O 1
ATOM 656 N N . GLN A 1 86 ? 5.228 -0.661 2.070 1.00 95.19 86 GLN A N 1
ATOM 657 C CA . GLN A 1 86 ? 6.673 -0.839 1.899 1.00 95.19 86 GLN A CA 1
ATOM 658 C C . GLN A 1 86 ? 7.030 -1.573 0.606 1.00 95.19 86 GLN A C 1
ATOM 660 O O . GLN A 1 86 ? 8.092 -1.334 0.040 1.00 95.19 86 GLN A O 1
ATOM 665 N N . ALA A 1 87 ? 6.195 -2.507 0.149 1.00 94.94 87 ALA A N 1
ATOM 666 C CA . ALA A 1 87 ? 6.419 -3.197 -1.115 1.00 94.94 87 ALA A CA 1
ATOM 667 C C . ALA A 1 87 ? 6.280 -2.230 -2.295 1.00 94.94 87 ALA A C 1
ATOM 669 O O . ALA A 1 87 ? 7.098 -2.278 -3.213 1.00 94.94 87 ALA A O 1
ATOM 670 N N . ILE A 1 88 ? 5.291 -1.334 -2.253 1.00 94.75 88 ILE A N 1
ATOM 671 C CA . ILE A 1 88 ? 5.098 -0.308 -3.282 1.00 94.75 88 ILE A CA 1
ATOM 672 C C . ILE A 1 88 ? 6.227 0.718 -3.237 1.00 94.75 88 ILE A C 1
ATOM 674 O O . ILE A 1 88 ? 6.817 0.980 -4.277 1.00 94.75 88 ILE A O 1
ATOM 678 N N . GLU A 1 89 ? 6.588 1.228 -2.058 1.00 92.56 89 GLU A N 1
ATOM 679 C CA . GLU A 1 89 ? 7.728 2.139 -1.881 1.00 92.56 89 GLU A CA 1
ATOM 680 C C . GLU A 1 89 ? 9.015 1.523 -2.438 1.00 92.56 89 GLU A C 1
ATOM 682 O O . GLU A 1 89 ? 9.641 2.107 -3.310 1.00 92.56 89 GLU A O 1
ATOM 687 N N . LYS A 1 90 ? 9.352 0.282 -2.061 1.00 90.56 90 LYS A N 1
ATOM 688 C CA . LYS A 1 90 ? 10.528 -0.421 -2.607 1.00 90.56 90 LYS A CA 1
ATOM 689 C C . LYS A 1 90 ? 10.449 -0.628 -4.113 1.00 90.56 90 LYS A C 1
ATOM 691 O O . LYS A 1 90 ? 11.471 -0.586 -4.783 1.00 90.56 90 LYS A O 1
ATOM 696 N N . THR A 1 91 ? 9.260 -0.891 -4.647 1.00 88.94 91 THR A N 1
ATOM 697 C CA . THR A 1 91 ? 9.070 -1.014 -6.095 1.00 88.94 91 THR A CA 1
ATOM 698 C C . THR A 1 91 ? 9.335 0.331 -6.766 1.00 88.94 91 THR A C 1
ATOM 700 O O . THR A 1 91 ? 10.035 0.392 -7.765 1.00 88.94 91 THR A O 1
ATOM 703 N N . LEU A 1 92 ? 8.847 1.427 -6.199 1.00 86.94 92 LEU A N 1
ATOM 704 C CA . LEU A 1 92 ? 9.098 2.755 -6.736 1.00 86.94 92 LEU A CA 1
ATOM 705 C C . LEU A 1 92 ? 10.552 3.204 -6.538 1.00 86.94 92 LEU A C 1
ATOM 707 O O . LEU A 1 92 ? 11.066 3.856 -7.426 1.00 86.94 92 LEU A O 1
ATOM 711 N N . ASP A 1 93 ? 11.252 2.807 -5.478 1.00 78.31 93 ASP A N 1
ATOM 712 C CA . ASP A 1 93 ? 12.664 3.167 -5.259 1.00 78.31 93 ASP A CA 1
ATOM 713 C C . ASP A 1 93 ? 13.632 2.327 -6.111 1.00 78.31 93 ASP A C 1
ATOM 715 O O . ASP A 1 93 ? 14.640 2.827 -6.599 1.00 78.31 93 ASP A O 1
ATOM 719 N N . VAL A 1 94 ? 13.326 1.046 -6.352 1.00 58.25 94 VAL A N 1
ATOM 720 C CA . VAL A 1 94 ? 14.133 0.169 -7.228 1.00 58.25 94 VAL A CA 1
ATOM 721 C C . VAL A 1 94 ? 14.017 0.577 -8.704 1.00 58.25 94 VAL A C 1
ATOM 723 O O . VAL A 1 94 ? 14.900 0.269 -9.507 1.00 58.25 94 VAL A O 1
ATOM 726 N N . TYR A 1 95 ? 12.947 1.288 -9.068 1.00 54.72 95 TYR A N 1
ATOM 727 C CA . TYR A 1 95 ? 12.628 1.610 -10.459 1.00 54.72 95 TYR A CA 1
ATOM 728 C C . TYR A 1 95 ? 12.420 3.104 -10.752 1.00 54.72 95 TYR A C 1
ATOM 730 O O . TYR A 1 95 ? 12.259 3.457 -11.916 1.00 54.72 95 TYR A O 1
ATOM 738 N N . GLY A 1 96 ? 12.421 3.973 -9.739 1.00 47.88 96 GLY A N 1
ATOM 739 C CA . GLY A 1 96 ? 11.966 5.366 -9.836 1.00 47.88 96 GLY A CA 1
ATOM 740 C C . GLY A 1 96 ? 13.041 6.438 -9.707 1.00 47.88 96 GLY A C 1
ATOM 741 O O . GLY A 1 96 ? 12.705 7.614 -9.813 1.00 47.88 96 GLY A O 1
ATOM 742 N N . GLU A 1 97 ? 14.316 6.081 -9.555 1.00 47.44 97 GLU A N 1
ATOM 743 C CA . GLU A 1 97 ? 15.405 7.047 -9.734 1.00 47.44 97 GLU A CA 1
ATOM 744 C C . GLU A 1 97 ? 15.936 7.011 -11.170 1.00 47.44 97 GLU A C 1
ATOM 746 O O . GLU A 1 97 ? 16.958 6.398 -11.455 1.00 47.44 97 GLU A O 1
ATOM 751 N N . ASP A 1 98 ? 15.205 7.662 -12.076 1.00 48.28 98 ASP A N 1
ATOM 752 C CA . ASP A 1 98 ? 15.770 8.290 -13.284 1.00 48.28 98 ASP A CA 1
ATOM 753 C C . ASP A 1 98 ? 15.114 9.658 -13.600 1.00 48.28 98 ASP A C 1
ATOM 755 O O . ASP A 1 98 ? 15.545 10.336 -14.527 1.00 48.28 98 ASP A O 1
ATOM 759 N N . ASP A 1 99 ? 14.149 10.135 -12.797 1.00 44.12 99 ASP A N 1
ATOM 760 C CA . ASP A 1 99 ? 13.592 11.491 -12.923 1.00 44.12 99 ASP A CA 1
ATOM 761 C C . ASP A 1 99 ? 13.764 12.267 -11.610 1.00 44.12 99 ASP A C 1
ATOM 763 O O . ASP A 1 99 ? 12.947 12.199 -10.687 1.00 44.12 99 ASP A O 1
ATOM 767 N N . GLN A 1 100 ? 14.856 13.035 -11.545 1.00 39.84 100 GLN A N 1
ATOM 768 C CA . GLN A 1 100 ? 15.015 14.132 -10.594 1.00 39.84 100 GLN A CA 1
ATOM 769 C C . GLN A 1 100 ? 13.847 15.111 -10.760 1.00 39.84 100 GLN A C 1
ATOM 771 O O . GLN A 1 100 ? 13.739 15.796 -11.778 1.00 39.84 100 GLN A O 1
ATOM 776 N N . TRP A 1 101 ? 12.996 15.222 -9.743 1.00 36.69 101 TRP A N 1
ATOM 777 C CA . TRP A 1 101 ? 12.041 16.322 -9.652 1.00 36.69 101 TRP A CA 1
ATOM 778 C C . TRP A 1 101 ? 12.726 17.543 -9.024 1.00 36.69 101 TRP A C 1
ATOM 780 O O . TRP A 1 101 ? 13.376 17.399 -7.985 1.00 36.69 101 TRP A O 1
ATOM 790 N N . PRO A 1 102 ? 12.603 18.740 -9.626 1.00 41.56 102 PRO A N 1
ATOM 791 C CA . PRO A 1 102 ? 13.138 19.958 -9.042 1.00 41.56 102 PRO A CA 1
ATOM 792 C C . PRO A 1 102 ? 12.321 20.341 -7.802 1.00 41.56 102 PRO A C 1
ATOM 794 O O . PRO A 1 102 ? 11.090 20.274 -7.809 1.00 41.56 102 PRO A O 1
ATOM 797 N N . ILE A 1 103 ? 13.051 20.719 -6.752 1.00 47.00 103 ILE A N 1
ATOM 798 C CA . ILE A 1 103 ? 12.563 21.401 -5.545 1.00 47.00 103 ILE A CA 1
ATOM 799 C C . ILE A 1 103 ? 11.971 22.779 -5.852 1.00 47.00 103 ILE A C 1
ATOM 801 O O . ILE A 1 103 ? 12.487 23.456 -6.771 1.00 47.00 103 ILE A O 1
#

Radius of gyration: 29.38 Å; chains: 1; bounding box: 41×94×38 Å